Protein AF-A0ABD5SKS0-F1 (afdb_monomer_lite)

Sequence (67 aa):
MSDEDGVELLALRCDVVADLDGTALRDALEYFDPDLVYVVRESSDVRVVSRLRRAFDGPVVSAGGPA

Organism: NCBI:txid1930624

pLDDT: mean 81.85, std 13.35, range [44.97, 93.56]

Structure (mmCIF, N/CA/C/O backbone):
data_AF-A0ABD5SKS0-F1
#
_entry.id   AF-A0ABD5SKS0-F1
#
loop_
_atom_site.group_PDB
_atom_site.id
_atom_site.type_symbol
_atom_site.label_atom_id
_atom_site.label_alt_id
_atom_site.label_comp_id
_atom_site.label_asym_id
_atom_site.label_entity_id
_atom_site.label_seq_id
_atom_site.pdbx_PDB_ins_code
_atom_site.Cartn_x
_atom_site.Cartn_y
_atom_site.Cartn_z
_atom_site.occupancy
_atom_site.B_iso_or_equiv
_atom_site.auth_seq_id
_atom_site.auth_comp_id
_atom_site.auth_asym_id
_atom_site.auth_atom_id
_atom_site.pdbx_PDB_model_num
ATOM 1 N N . MET A 1 1 ? 17.287 -2.268 -24.866 1.00 48.44 1 MET A N 1
ATOM 2 C CA . MET A 1 1 ? 16.804 -3.490 -24.191 1.00 48.44 1 MET A CA 1
ATOM 3 C C . MET A 1 1 ? 15.335 -3.231 -23.972 1.00 48.44 1 MET A C 1
ATOM 5 O O . MET A 1 1 ? 15.044 -2.132 -23.534 1.00 48.44 1 MET A O 1
ATOM 9 N N . SER A 1 2 ? 14.481 -4.109 -24.492 1.00 49.41 2 SER A N 1
ATOM 10 C CA . SER A 1 2 ? 13.092 -3.824 -24.866 1.00 49.41 2 SER A CA 1
ATOM 11 C C . SER A 1 2 ? 12.331 -2.981 -23.842 1.00 49.41 2 SER A C 1
ATOM 13 O O . SER A 1 2 ? 12.160 -3.418 -22.713 1.00 49.41 2 SER A O 1
ATOM 15 N N . ASP A 1 3 ? 11.849 -1.814 -24.273 1.00 55.91 3 ASP A N 1
ATOM 16 C CA . ASP A 1 3 ? 10.841 -0.969 -23.615 1.00 55.91 3 ASP A CA 1
ATOM 17 C C . ASP A 1 3 ? 9.462 -1.679 -23.516 1.00 55.91 3 ASP A C 1
ATOM 19 O O . ASP A 1 3 ? 8.432 -1.118 -23.883 1.00 55.91 3 ASP A O 1
ATOM 23 N N . GLU A 1 4 ? 9.440 -2.949 -23.097 1.00 58.91 4 GLU A N 1
ATOM 24 C CA . GLU A 1 4 ? 8.230 -3.762 -22.883 1.00 58.91 4 GLU A CA 1
ATOM 25 C C . GLU A 1 4 ? 7.971 -4.066 -21.398 1.00 58.91 4 GLU A C 1
ATOM 27 O O . GLU A 1 4 ? 7.070 -4.843 -21.085 1.00 58.91 4 GLU A O 1
ATOM 32 N N . ASP A 1 5 ? 8.714 -3.452 -20.474 1.00 65.50 5 ASP A N 1
ATOM 33 C CA . ASP A 1 5 ? 8.365 -3.496 -19.054 1.00 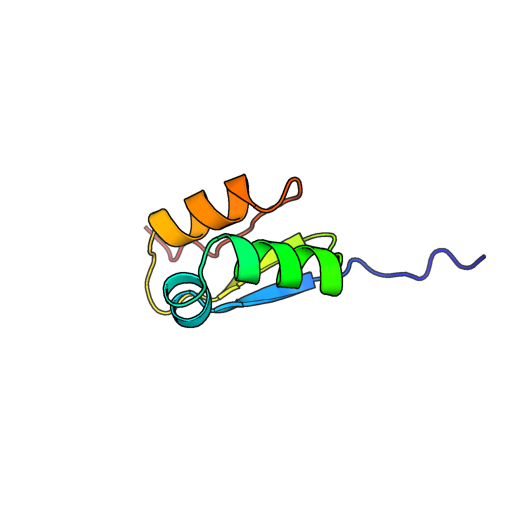65.50 5 ASP A CA 1
ATOM 34 C C . ASP A 1 5 ? 7.149 -2.585 -18.838 1.00 65.50 5 ASP A C 1
ATOM 36 O O . ASP A 1 5 ? 7.233 -1.356 -18.785 1.00 65.50 5 ASP A O 1
ATOM 40 N N . GLY A 1 6 ? 5.967 -3.201 -18.850 1.00 76.69 6 GLY A N 1
ATOM 41 C CA . GLY A 1 6 ? 4.726 -2.535 -18.481 1.00 76.69 6 GLY A CA 1
ATOM 42 C C . GLY A 1 6 ? 4.784 -2.043 -17.034 1.00 76.69 6 GLY A C 1
ATOM 43 O O . GLY A 1 6 ? 5.522 -2.574 -16.218 1.00 76.69 6 GLY A O 1
ATOM 44 N N . VAL A 1 7 ? 3.965 -1.039 -16.719 1.00 83.06 7 VAL A N 1
ATOM 45 C CA . VAL A 1 7 ? 3.873 -0.464 -15.369 1.00 83.06 7 VAL A CA 1
ATOM 46 C C . VAL A 1 7 ? 3.509 -1.544 -14.347 1.00 83.06 7 VAL A C 1
ATOM 48 O O . VAL A 1 7 ? 2.470 -2.203 -14.490 1.00 83.06 7 VAL A O 1
ATOM 51 N N . GLU A 1 8 ? 4.310 -1.679 -13.293 1.00 90.00 8 GLU A N 1
ATOM 52 C CA . GLU A 1 8 ? 4.041 -2.613 -12.206 1.00 90.00 8 GLU A CA 1
ATOM 53 C C . GLU A 1 8 ? 3.020 -2.030 -11.223 1.00 90.00 8 GLU A C 1
ATOM 55 O O . GLU A 1 8 ? 3.205 -0.977 -10.605 1.00 90.00 8 GLU A O 1
ATOM 60 N N . LEU A 1 9 ? 1.893 -2.735 -11.084 1.00 91.31 9 LEU A N 1
ATOM 61 C CA . LEU A 1 9 ? 0.802 -2.356 -10.196 1.00 91.31 9 LEU A CA 1
ATOM 62 C C . LEU A 1 9 ? 0.755 -3.272 -8.974 1.00 91.31 9 LEU A C 1
ATOM 64 O O . LEU A 1 9 ? 0.395 -4.446 -9.081 1.00 91.31 9 LEU A O 1
ATOM 68 N N . LEU A 1 10 ? 0.958 -2.692 -7.791 1.00 92.62 10 LEU A N 1
ATOM 69 C CA . LEU A 1 10 ? 0.703 -3.371 -6.526 1.00 92.62 10 LEU A CA 1
A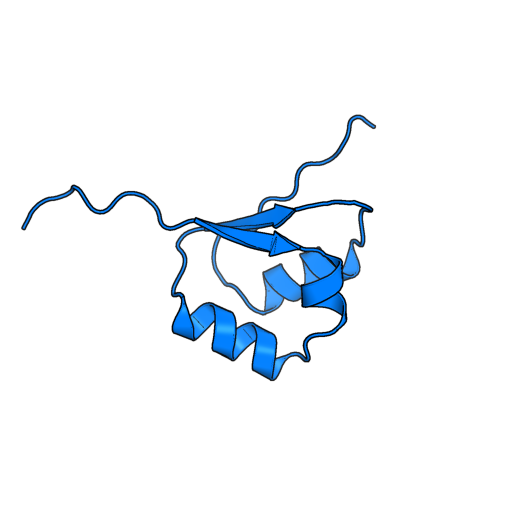TOM 70 C C . LEU A 1 10 ? -0.709 -3.051 -6.023 1.00 92.62 10 LEU A C 1
ATOM 72 O O . LEU A 1 10 ? -1.010 -1.937 -5.585 1.00 92.62 10 LEU A O 1
ATOM 76 N N . ALA A 1 11 ? -1.591 -4.050 -6.062 1.00 90.50 11 ALA A N 1
ATOM 77 C CA . ALA A 1 11 ? -2.937 -3.948 -5.510 1.00 90.50 11 ALA A CA 1
ATOM 78 C C . ALA A 1 11 ? -2.964 -4.420 -4.048 1.00 9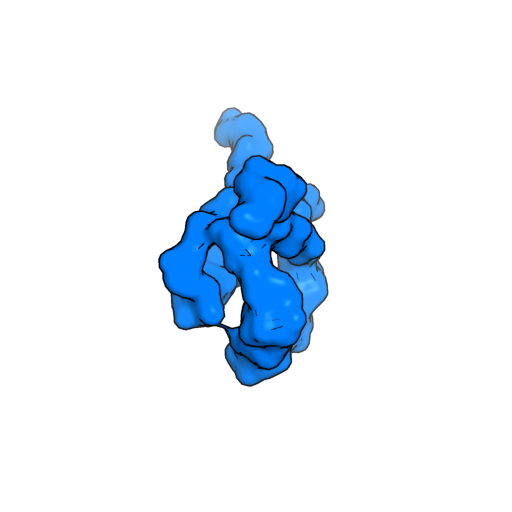0.50 11 ALA A C 1
ATOM 80 O O . ALA A 1 11 ? -2.721 -5.590 -3.756 1.00 90.50 11 ALA A O 1
ATOM 81 N N . LEU A 1 12 ? -3.306 -3.521 -3.125 1.00 88.44 12 LEU A N 1
ATOM 82 C CA . LEU A 1 12 ? -3.375 -3.802 -1.690 1.00 88.44 12 LEU A CA 1
ATOM 83 C C . LEU A 1 12 ? -4.799 -3.649 -1.175 1.00 88.44 12 LEU A C 1
ATOM 85 O O . LEU A 1 12 ? -5.474 -2.657 -1.451 1.00 88.44 12 LEU A O 1
ATOM 89 N N . ARG A 1 13 ? -5.251 -4.609 -0.371 1.00 86.31 13 ARG A N 1
ATOM 90 C CA . ARG A 1 13 ? -6.520 -4.488 0.346 1.00 86.31 13 ARG A CA 1
ATOM 91 C C . ARG A 1 13 ? -6.368 -3.614 1.589 1.00 86.31 13 ARG A C 1
ATOM 93 O O . ARG A 1 13 ? -5.363 -3.709 2.294 1.00 86.31 13 ARG A O 1
ATOM 100 N N . CYS A 1 14 ? -7.385 -2.805 1.888 1.00 84.06 14 CYS A N 1
ATOM 101 C CA . CYS A 1 14 ? -7.380 -1.932 3.068 1.00 84.06 14 CYS A CA 1
ATOM 102 C C . CYS A 1 14 ? -7.159 -2.682 4.392 1.00 84.06 14 CYS A C 1
ATOM 104 O O . CYS A 1 14 ? -6.418 -2.183 5.234 1.00 84.06 14 CYS A O 1
ATOM 106 N N . ASP A 1 15 ? -7.793 -3.843 4.581 1.00 84.19 15 ASP A N 1
ATOM 107 C CA . ASP A 1 15 ? -7.703 -4.634 5.816 1.00 84.19 15 ASP A CA 1
ATOM 108 C C . ASP A 1 15 ? -6.273 -5.122 6.077 1.00 84.19 15 ASP A C 1
ATOM 110 O O . ASP A 1 15 ? -5.740 -4.924 7.163 1.00 84.19 15 ASP A O 1
ATOM 114 N N . VAL A 1 16 ? -5.597 -5.615 5.038 1.00 83.69 16 VAL A N 1
ATOM 115 C CA . VAL A 1 16 ? -4.199 -6.055 5.131 1.00 83.69 16 VAL A CA 1
ATOM 116 C C . VAL A 1 16 ? -3.280 -4.899 5.535 1.00 83.69 16 VAL A C 1
ATOM 118 O O . VAL A 1 16 ? -2.436 -5.047 6.411 1.00 83.69 16 VAL A O 1
ATOM 121 N N . VAL A 1 17 ? -3.451 -3.715 4.940 1.00 84.94 17 VAL A N 1
ATOM 122 C CA . VAL A 1 17 ? -2.602 -2.550 5.256 1.00 84.94 17 VAL A CA 1
ATOM 123 C C . VAL A 1 17 ? -2.896 -1.970 6.645 1.00 84.94 17 VAL A C 1
ATOM 125 O O . VAL A 1 17 ? -2.012 -1.370 7.265 1.00 84.94 17 VAL A O 1
ATOM 128 N N . ALA A 1 18 ? -4.126 -2.119 7.139 1.00 84.38 18 ALA A N 1
ATOM 129 C CA . ALA A 1 18 ? -4.481 -1.722 8.496 1.00 84.38 18 ALA A CA 1
ATOM 130 C C . ALA A 1 18 ? -3.741 -2.574 9.540 1.00 84.38 18 ALA A C 1
ATOM 132 O O . ALA A 1 18 ? -3.264 -2.017 10.531 1.00 84.38 18 ALA A O 1
ATOM 133 N N . ASP A 1 19 ? -3.586 -3.872 9.270 1.00 85.62 19 ASP A N 1
ATOM 134 C CA . ASP A 1 19 ? -2.922 -4.827 10.162 1.00 85.62 19 ASP A CA 1
ATOM 135 C C . ASP A 1 19 ? -1.389 -4.797 10.072 1.00 85.62 19 ASP A C 1
ATOM 137 O O . ASP A 1 19 ? -0.705 -5.132 11.041 1.00 85.62 19 ASP A O 1
ATOM 141 N N . LEU A 1 20 ? -0.821 -4.365 8.940 1.00 86.25 20 LEU A N 1
ATOM 142 C CA . LEU A 1 20 ? 0.629 -4.214 8.802 1.00 86.25 20 LEU A CA 1
ATOM 143 C C . LEU A 1 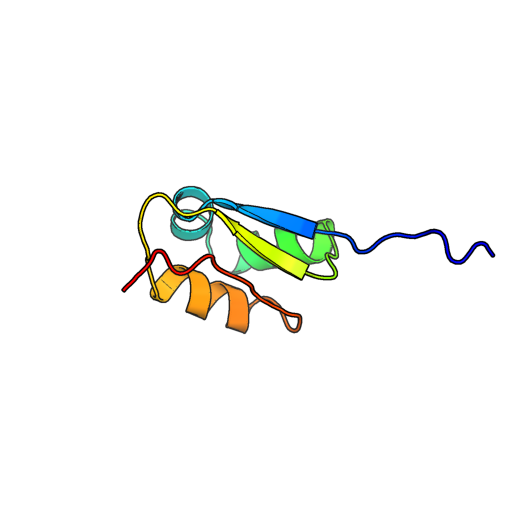20 ? 1.162 -3.081 9.685 1.00 86.25 20 LEU A C 1
ATOM 145 O O . LEU A 1 20 ? 0.551 -2.017 9.814 1.00 86.25 20 LEU A O 1
ATOM 149 N N . ASP A 1 21 ? 2.354 -3.261 10.256 1.00 88.00 21 ASP A N 1
ATOM 150 C CA . ASP A 1 21 ? 3.101 -2.172 10.883 1.00 88.00 21 ASP A CA 1
ATOM 151 C C . ASP A 1 21 ? 3.851 -1.313 9.835 1.00 88.00 21 ASP A C 1
ATOM 153 O O . ASP A 1 21 ? 3.738 -1.506 8.624 1.00 88.00 21 ASP A O 1
ATOM 157 N N . GLY A 1 22 ? 4.465 -0.207 10.277 1.00 85.38 22 GLY A N 1
ATOM 158 C CA . GLY A 1 22 ? 5.066 0.774 9.365 1.00 85.38 22 GLY A CA 1
ATOM 159 C C . GLY A 1 22 ? 6.318 0.252 8.666 1.00 85.38 22 GLY A C 1
ATOM 160 O O . GLY A 1 22 ? 6.632 0.729 7.580 1.00 85.38 22 GLY A O 1
ATOM 161 N N . THR A 1 23 ? 7.003 -0.706 9.285 1.00 90.62 23 THR A N 1
ATOM 162 C CA . THR A 1 23 ? 8.202 -1.345 8.746 1.00 90.62 23 THR A CA 1
ATOM 163 C C . THR A 1 23 ? 7.795 -2.396 7.728 1.00 90.62 23 THR A C 1
ATOM 165 O O . THR A 1 23 ? 8.190 -2.285 6.578 1.00 90.62 23 THR A O 1
ATOM 168 N N . ALA A 1 24 ? 6.884 -3.302 8.087 1.00 90.44 24 ALA A N 1
ATOM 169 C CA . ALA A 1 24 ? 6.397 -4.348 7.193 1.00 90.44 24 ALA A CA 1
ATOM 170 C C . ALA A 1 24 ? 5.763 -3.786 5.908 1.00 90.44 24 ALA A C 1
ATOM 172 O O . ALA A 1 24 ? 5.890 -4.373 4.836 1.00 90.44 24 ALA A O 1
ATOM 173 N N . LEU A 1 25 ? 5.105 -2.623 5.994 1.00 91.00 25 LEU A N 1
ATOM 174 C CA . LEU A 1 25 ? 4.592 -1.933 4.812 1.00 91.00 25 LEU A CA 1
ATOM 175 C C . LEU A 1 25 ? 5.713 -1.425 3.892 1.00 91.00 25 LEU A C 1
ATOM 177 O O . LEU A 1 25 ? 5.578 -1.522 2.677 1.00 91.00 25 LEU A O 1
ATOM 181 N N . ARG A 1 26 ? 6.794 -0.871 4.451 1.00 91.19 26 ARG A N 1
ATOM 182 C CA . ARG A 1 26 ? 7.943 -0.411 3.657 1.00 91.19 26 ARG A CA 1
ATOM 183 C C . ARG A 1 26 ? 8.695 -1.582 3.051 1.00 91.19 26 ARG A C 1
ATOM 185 O O . ARG A 1 26 ? 8.977 -1.531 1.866 1.00 91.19 26 ARG A O 1
ATOM 192 N N . ASP A 1 27 ? 8.921 -2.637 3.826 1.00 93.19 27 ASP A N 1
ATOM 193 C CA . ASP A 1 27 ? 9.586 -3.850 3.353 1.00 93.19 27 ASP A CA 1
ATOM 194 C C . ASP A 1 27 ? 8.822 -4.459 2.170 1.00 93.19 27 ASP A C 1
ATOM 196 O O . ASP A 1 27 ? 9.425 -4.875 1.188 1.00 93.19 27 ASP A O 1
ATOM 200 N N . ALA A 1 28 ? 7.485 -4.464 2.223 1.00 90.75 28 ALA A N 1
ATOM 201 C CA . ALA A 1 28 ? 6.664 -4.908 1.101 1.00 90.75 28 ALA A CA 1
ATOM 202 C C . ALA A 1 28 ? 6.819 -3.997 -0.128 1.00 90.75 28 ALA A C 1
ATOM 204 O O . ALA A 1 28 ? 6.963 -4.496 -1.239 1.00 90.75 28 ALA A O 1
ATOM 205 N N . LEU A 1 29 ? 6.796 -2.674 0.055 1.00 92.56 29 LEU A N 1
ATOM 206 C CA . LEU A 1 29 ? 6.962 -1.720 -1.047 1.00 92.56 29 LEU A CA 1
ATOM 207 C C . LEU A 1 29 ? 8.354 -1.806 -1.684 1.00 92.56 29 LEU A C 1
ATOM 209 O O . LEU A 1 29 ? 8.449 -1.736 -2.898 1.00 92.56 29 LEU A O 1
ATOM 213 N N . GLU A 1 30 ? 9.406 -2.000 -0.890 1.00 92.62 30 GLU A N 1
ATOM 214 C CA . GLU A 1 30 ? 10.776 -2.187 -1.380 1.00 92.62 30 GLU A CA 1
ATOM 215 C C . GLU A 1 30 ? 10.951 -3.545 -2.070 1.00 92.62 30 GLU A C 1
ATOM 217 O O . GLU A 1 30 ? 11.634 -3.644 -3.082 1.00 92.62 30 GLU A O 1
ATOM 222 N N . TYR A 1 31 ? 10.309 -4.595 -1.550 1.00 92.06 31 TYR A N 1
ATOM 223 C CA . TYR A 1 31 ? 10.377 -5.930 -2.137 1.00 92.06 31 TYR A CA 1
ATOM 224 C C . TYR A 1 31 ? 9.697 -6.009 -3.507 1.00 92.06 31 TYR A C 1
ATOM 226 O O . TYR A 1 31 ? 10.211 -6.673 -4.405 1.00 92.06 31 TYR A O 1
ATOM 234 N N . PHE A 1 32 ? 8.525 -5.385 -3.643 1.00 91.62 32 PHE A N 1
ATOM 235 C CA . PHE A 1 32 ? 7.758 -5.401 -4.889 1.00 91.62 32 PHE A CA 1
ATOM 236 C C . PHE A 1 32 ? 8.143 -4.279 -5.856 1.00 91.62 32 PHE A C 1
ATOM 238 O O . PHE A 1 32 ? 7.751 -4.375 -7.005 1.00 91.62 32 PHE A O 1
ATOM 245 N N . ASP A 1 33 ? 8.830 -3.233 -5.386 1.00 91.38 33 ASP A N 1
ATOM 246 C CA . ASP A 1 33 ? 9.254 -2.052 -6.156 1.00 91.38 33 ASP A CA 1
ATOM 247 C C . ASP A 1 33 ? 8.217 -1.540 -7.185 1.00 91.38 33 ASP A C 1
ATOM 249 O O . ASP A 1 33 ? 8.524 -1.393 -8.367 1.00 91.38 33 ASP A O 1
ATOM 253 N N . PRO A 1 34 ? 6.950 -1.300 -6.783 1.00 93.56 34 PRO A N 1
ATOM 254 C CA . PRO A 1 34 ? 5.905 -0.993 -7.747 1.00 93.56 34 PRO A CA 1
ATOM 255 C C . PRO A 1 34 ? 6.010 0.441 -8.266 1.00 93.56 34 PRO A C 1
ATOM 257 O O . PRO A 1 34 ? 6.283 1.373 -7.510 1.00 93.56 34 PRO A O 1
ATOM 260 N N . ASP A 1 35 ? 5.606 0.654 -9.515 1.00 93.06 35 ASP A N 1
ATOM 261 C CA . ASP A 1 3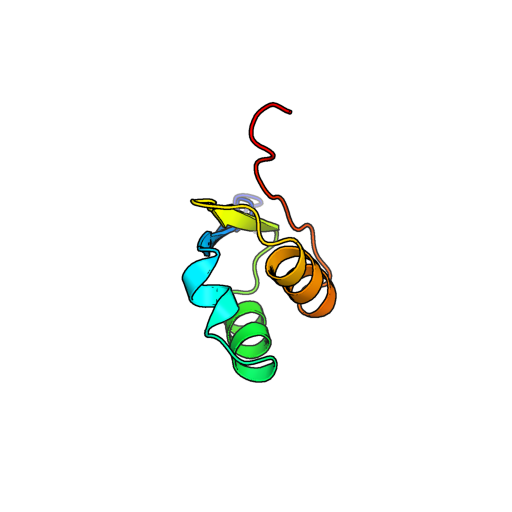5 ? 5.422 1.996 -10.076 1.00 93.06 35 ASP A CA 1
ATOM 262 C C . ASP A 1 35 ? 4.163 2.689 -9.529 1.00 93.06 35 ASP A C 1
ATOM 264 O O . ASP A 1 35 ? 4.066 3.919 -9.487 1.00 93.06 35 ASP A O 1
ATOM 268 N N . LEU A 1 36 ? 3.151 1.904 -9.144 1.00 92.31 36 LEU A N 1
ATOM 269 C CA . LEU A 1 36 ? 1.841 2.382 -8.708 1.00 92.31 36 LEU A CA 1
ATOM 270 C C . LEU A 1 36 ? 1.241 1.458 -7.649 1.00 92.31 36 LEU A C 1
ATOM 272 O O . LEU A 1 36 ? 1.180 0.239 -7.813 1.00 92.31 36 LEU A O 1
ATOM 276 N N . VAL A 1 37 ? 0.659 2.062 -6.612 1.00 92.44 37 VAL A N 1
ATOM 277 C CA . VAL A 1 37 ? -0.144 1.337 -5.622 1.00 92.44 37 VAL A CA 1
ATOM 278 C C . VAL A 1 37 ? -1.629 1.621 -5.828 1.00 92.44 37 VAL A C 1
ATOM 280 O O . VAL A 1 37 ? -2.071 2.775 -5.794 1.00 92.44 37 VAL A O 1
ATOM 283 N N . TYR A 1 38 ? -2.421 0.558 -5.972 1.00 89.44 38 TYR A N 1
ATOM 284 C CA . TYR A 1 38 ? -3.881 0.619 -5.998 1.00 89.44 38 TYR A CA 1
ATOM 285 C C . TYR A 1 38 ? -4.476 0.044 -4.714 1.00 89.44 38 TYR A C 1
ATOM 287 O O . TYR A 1 38 ? -4.240 -1.108 -4.355 1.00 89.44 38 TYR A O 1
ATOM 295 N N . VAL A 1 39 ? -5.300 0.834 -4.029 1.00 87.38 39 VAL A N 1
ATOM 296 C CA . VAL A 1 39 ? -5.978 0.405 -2.802 1.00 87.38 39 VAL A CA 1
ATOM 297 C C . VAL A 1 39 ? -7.359 -0.158 -3.134 1.00 87.38 39 VAL A C 1
ATOM 299 O O . VAL A 1 39 ? -8.278 0.587 -3.492 1.00 87.38 39 VAL A O 1
ATOM 302 N N . VAL A 1 40 ? -7.512 -1.474 -2.973 1.00 84.62 40 VAL A N 1
ATOM 303 C CA . VAL A 1 40 ? -8.771 -2.213 -3.132 1.00 84.62 40 VAL A CA 1
ATOM 304 C C . VAL A 1 40 ? -9.646 -1.977 -1.897 1.00 84.62 40 VAL A C 1
ATOM 306 O O . VAL A 1 40 ? -9.262 -2.316 -0.774 1.00 84.62 40 VAL A O 1
ATOM 309 N N . ARG A 1 41 ? -10.824 -1.370 -2.095 1.00 73.56 41 ARG A N 1
ATOM 310 C CA . ARG A 1 41 ? -11.750 -0.993 -1.015 1.00 73.56 41 ARG A CA 1
ATOM 311 C C . ARG A 1 41 ? -12.892 -1.991 -0.830 1.00 73.56 41 ARG A C 1
ATOM 313 O O . ARG A 1 41 ? -13.610 -2.275 -1.780 1.00 73.56 41 ARG A O 1
ATOM 320 N N . GLU A 1 42 ? -13.153 -2.342 0.428 1.00 60.88 42 GLU A N 1
ATOM 321 C CA . GLU A 1 42 ? -14.494 -2.712 0.923 1.00 60.88 42 GLU A CA 1
ATOM 322 C C . GLU A 1 42 ? -15.101 -1.584 1.789 1.00 60.88 42 GLU A C 1
ATOM 324 O O . GLU A 1 42 ? -16.310 -1.374 1.786 1.00 60.88 42 GLU A O 1
ATOM 329 N N . SER A 1 43 ? -14.265 -0.772 2.455 1.00 57.09 43 SER A N 1
ATOM 330 C CA . SER A 1 43 ? -14.634 0.506 3.080 1.00 57.09 43 SER A CA 1
ATOM 331 C C . SER A 1 43 ? -13.455 1.497 3.040 1.00 57.09 43 SER A C 1
ATOM 333 O O . SER A 1 43 ? -12.287 1.114 2.948 1.00 57.09 43 SER A O 1
ATOM 335 N N . SER A 1 44 ? -13.752 2.797 3.005 1.00 59.47 44 SER A N 1
ATOM 336 C CA . SER A 1 44 ? -12.760 3.864 2.829 1.00 59.47 44 SER A CA 1
ATOM 337 C C . SER A 1 44 ? -12.121 4.282 4.153 1.00 59.47 44 SER A C 1
ATOM 339 O O . SER A 1 44 ? -12.607 5.224 4.780 1.00 59.47 44 SER A O 1
ATOM 341 N N . ASP A 1 45 ? -10.997 3.678 4.544 1.00 74.88 45 ASP A N 1
ATOM 342 C CA . ASP A 1 45 ? -10.194 4.228 5.641 1.00 74.88 45 ASP A CA 1
ATOM 343 C C . ASP A 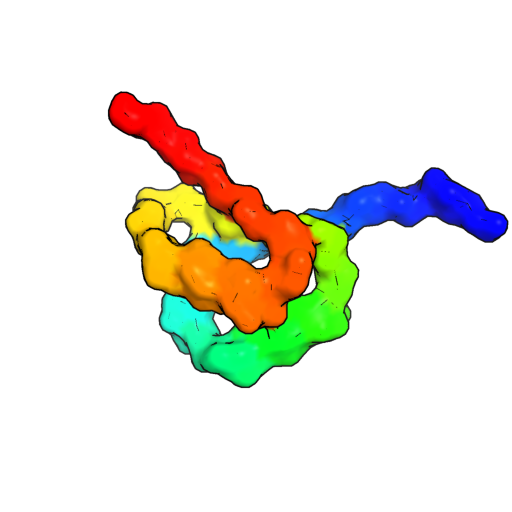1 45 ? -9.142 5.221 5.115 1.00 74.88 45 ASP A C 1
ATOM 345 O O . ASP A 1 45 ? -8.118 4.861 4.526 1.00 74.88 45 ASP A O 1
ATOM 349 N N . VAL A 1 46 ? -9.391 6.513 5.343 1.00 78.88 46 VAL A N 1
ATOM 350 C CA . VAL A 1 46 ? -8.477 7.612 4.981 1.00 78.88 46 VAL A CA 1
ATOM 351 C C . VAL A 1 46 ? -7.098 7.437 5.634 1.00 78.88 46 VAL A C 1
ATOM 353 O O . VAL A 1 46 ? -6.088 7.882 5.077 1.00 78.88 46 VAL A O 1
ATOM 356 N N . ARG A 1 47 ? -7.022 6.767 6.792 1.00 82.88 47 ARG A N 1
ATOM 357 C CA . ARG A 1 47 ? -5.766 6.508 7.511 1.00 82.88 47 ARG A CA 1
ATOM 358 C C . ARG A 1 47 ? -4.860 5.564 6.733 1.00 82.88 47 ARG A C 1
ATOM 360 O O . ARG A 1 47 ? -3.663 5.831 6.662 1.00 82.88 47 ARG A O 1
ATOM 367 N N . VAL A 1 48 ? -5.428 4.534 6.102 1.00 85.38 48 VAL A N 1
ATOM 368 C CA . VAL A 1 48 ? -4.697 3.564 5.271 1.00 85.38 48 VAL A CA 1
ATOM 369 C C . VAL A 1 48 ? -4.062 4.262 4.070 1.00 85.38 48 VAL A C 1
ATOM 371 O O . VAL A 1 48 ? -2.851 4.175 3.876 1.00 85.38 48 VAL A O 1
ATOM 374 N N . VAL A 1 49 ? -4.841 5.052 3.324 1.00 85.38 49 VAL A N 1
ATOM 375 C CA . VAL A 1 49 ? -4.324 5.806 2.166 1.00 85.38 49 VAL A CA 1
ATOM 376 C C . VAL A 1 49 ? -3.248 6.809 2.591 1.00 85.38 49 VAL A C 1
ATOM 378 O O . VAL A 1 49 ? -2.207 6.927 1.947 1.00 85.38 49 VAL A O 1
ATOM 381 N N . SER A 1 50 ? -3.464 7.515 3.703 1.00 87.50 50 SER A N 1
ATOM 382 C CA . SER A 1 50 ? -2.490 8.479 4.230 1.00 87.50 50 SER A CA 1
ATOM 383 C C . SER A 1 50 ? -1.196 7.810 4.682 1.00 87.50 50 SER A C 1
ATOM 385 O O . SER A 1 50 ? -0.129 8.408 4.602 1.00 87.50 50 SER A O 1
ATOM 387 N N . ARG A 1 51 ? -1.278 6.586 5.202 1.00 89.00 51 ARG A N 1
ATOM 388 C CA . ARG A 1 51 ? -0.117 5.803 5.616 1.00 89.00 51 ARG A CA 1
ATOM 389 C C . ARG A 1 51 ? 0.681 5.319 4.412 1.00 89.00 51 ARG A C 1
ATOM 391 O O . ARG A 1 51 ? 1.891 5.508 4.406 1.00 89.00 51 ARG A O 1
ATOM 398 N N . LEU A 1 52 ? 0.005 4.793 3.392 1.00 89.12 52 LEU A N 1
ATOM 399 C CA . LEU A 1 52 ? 0.627 4.391 2.129 1.00 89.12 52 LEU A CA 1
ATOM 400 C C . LEU A 1 52 ? 1.373 5.550 1.472 1.00 89.12 52 LEU A C 1
ATOM 402 O O . LEU A 1 52 ? 2.547 5.413 1.170 1.00 89.12 52 LEU A O 1
ATOM 406 N N . ARG A 1 53 ? 0.754 6.730 1.382 1.00 89.44 53 ARG A N 1
ATOM 407 C CA . ARG A 1 53 ? 1.397 7.942 0.837 1.00 89.44 53 ARG A CA 1
ATOM 408 C C . ARG A 1 53 ? 2.622 8.435 1.612 1.00 89.44 53 ARG A C 1
ATOM 410 O O . ARG A 1 53 ? 3.346 9.277 1.110 1.00 89.44 53 ARG A O 1
ATOM 417 N N . ARG A 1 54 ? 2.813 7.998 2.861 1.00 90.50 54 ARG A N 1
ATOM 418 C CA . ARG A 1 54 ? 4.025 8.304 3.645 1.00 90.50 54 ARG A CA 1
ATOM 419 C C . ARG A 1 54 ? 5.093 7.221 3.527 1.00 90.50 54 ARG A C 1
ATOM 421 O O . ARG A 1 54 ? 6.221 7.454 3.944 1.00 90.50 54 ARG A O 1
ATOM 428 N N . ALA A 1 55 ? 4.707 6.026 3.092 1.00 90.75 55 ALA A N 1
ATOM 429 C CA . ALA A 1 55 ? 5.590 4.876 2.954 1.00 90.75 55 ALA A CA 1
ATOM 430 C C . ALA A 1 55 ? 6.037 4.658 1.503 1.00 90.75 55 ALA A C 1
ATOM 432 O O . ALA A 1 55 ? 7.027 3.973 1.291 1.00 90.75 55 ALA A O 1
ATOM 433 N N . PHE A 1 56 ? 5.318 5.237 0.541 1.00 92.62 56 PHE A N 1
ATOM 434 C CA . PHE A 1 56 ? 5.558 5.126 -0.887 1.00 92.62 56 PHE A CA 1
ATOM 435 C C . PHE A 1 56 ? 5.653 6.522 -1.503 1.00 92.62 56 PHE A C 1
ATOM 437 O O . PHE A 1 56 ? 4.731 7.326 -1.339 1.00 92.62 56 PHE A O 1
ATOM 444 N N . ASP A 1 57 ? 6.746 6.791 -2.216 1.00 90.94 57 ASP A N 1
ATOM 445 C CA . ASP A 1 57 ? 6.988 8.075 -2.887 1.00 90.94 57 ASP A CA 1
ATOM 446 C C . ASP A 1 57 ? 6.257 8.194 -4.239 1.00 90.94 57 ASP A C 1
ATOM 448 O O . ASP A 1 57 ? 6.173 9.282 -4.814 1.00 90.94 57 ASP A O 1
ATOM 452 N N . GLY A 1 58 ? 5.702 7.090 -4.747 1.00 90.44 58 GLY A N 1
ATOM 453 C CA . GLY A 1 58 ? 4.971 7.046 -6.007 1.00 90.44 58 GLY A CA 1
ATOM 454 C C . GLY A 1 58 ? 3.455 7.286 -5.884 1.00 90.44 58 GLY A C 1
ATOM 455 O O . GLY A 1 58 ? 2.914 7.598 -4.814 1.00 90.44 58 GLY A O 1
ATOM 456 N N . PRO A 1 59 ? 2.719 7.150 -7.000 1.00 90.31 59 PRO A N 1
ATOM 457 C CA . PRO A 1 59 ? 1.280 7.352 -7.030 1.00 90.31 59 PRO A CA 1
ATOM 458 C C . PRO A 1 59 ? 0.532 6.312 -6.182 1.00 90.31 59 PRO A C 1
ATOM 460 O O . PRO A 1 59 ? 0.703 5.104 -6.318 1.00 90.31 59 PRO A O 1
ATOM 463 N N . VAL A 1 60 ? -0.378 6.799 -5.336 1.00 90.00 60 VAL A N 1
ATOM 464 C CA . VAL A 1 60 ? -1.332 5.963 -4.593 1.00 90.00 60 VAL A CA 1
ATOM 465 C C . VAL A 1 60 ? -2.739 6.290 -5.073 1.00 90.00 60 VAL A C 1
ATOM 467 O O . VAL A 1 60 ? -3.269 7.374 -4.787 1.00 90.00 60 VAL A O 1
ATOM 470 N N . VAL A 1 61 ? -3.352 5.347 -5.784 1.00 87.12 61 VAL A N 1
ATOM 471 C CA . VAL A 1 61 ? -4.718 5.450 -6.303 1.00 87.12 61 VAL A CA 1
ATOM 472 C C . VAL A 1 61 ? -5.657 4.656 -5.405 1.00 87.12 61 VAL A C 1
ATOM 474 O O . VAL A 1 61 ? -5.398 3.517 -5.034 1.00 87.12 61 VAL A O 1
ATOM 477 N N . SER A 1 62 ? -6.791 5.256 -5.061 1.00 81.19 62 SER A N 1
ATOM 478 C CA . SER A 1 62 ? -7.890 4.555 -4.401 1.00 81.19 62 SER A CA 1
ATOM 479 C C . SER A 1 62 ? -9.168 4.858 -5.160 1.00 81.19 62 SER A C 1
ATOM 481 O O . SER A 1 62 ? -9.447 6.038 -5.390 1.00 81.19 62 SER A O 1
ATOM 483 N N . ALA A 1 63 ? -9.958 3.844 -5.513 1.00 70.94 63 ALA A N 1
ATOM 484 C CA . ALA A 1 63 ? -11.286 4.082 -6.063 1.00 70.94 63 ALA A CA 1
ATOM 485 C C . ALA A 1 63 ? -12.151 4.783 -5.004 1.00 70.94 63 ALA A C 1
ATOM 487 O O . ALA A 1 63 ? -12.559 4.186 -4.007 1.00 70.94 63 ALA A O 1
ATOM 488 N N . GLY A 1 64 ? -12.403 6.079 -5.187 1.00 63.75 64 GLY A N 1
ATOM 489 C CA . GLY A 1 64 ? -13.514 6.735 -4.517 1.00 63.75 64 GLY A CA 1
ATOM 490 C C . GLY A 1 64 ? -14.790 6.146 -5.100 1.00 63.75 64 GLY A C 1
ATOM 491 O O . GLY A 1 64 ? -15.051 6.333 -6.285 1.00 63.75 64 GLY A O 1
ATOM 492 N N . GLY A 1 65 ? -15.558 5.400 -4.302 1.00 51.94 65 GLY A N 1
ATOM 493 C CA . GLY A 1 65 ? -16.945 5.119 -4.670 1.00 51.94 65 GLY A CA 1
ATOM 494 C C . GLY A 1 65 ? -17.686 6.445 -4.904 1.00 51.94 65 GLY A C 1
ATOM 495 O O . GLY A 1 65 ? -17.244 7.465 -4.362 1.00 51.94 65 GLY A O 1
ATOM 496 N N . PRO A 1 66 ? -18.754 6.462 -5.722 1.00 44.97 66 PRO A N 1
ATOM 497 C CA . PRO A 1 66 ? -19.520 7.682 -5.961 1.00 44.97 66 PRO A CA 1
ATOM 498 C C . PRO A 1 66 ? -19.913 8.329 -4.625 1.00 44.97 66 PRO A C 1
ATOM 500 O O . PRO A 1 66 ? -20.294 7.624 -3.688 1.00 44.97 66 PRO A O 1
ATOM 503 N N . ALA A 1 67 ? -19.715 9.648 -4.553 1.00 51.38 67 ALA A N 1
ATOM 504 C CA . ALA A 1 67 ? -20.058 10.489 -3.409 1.00 51.38 67 ALA A CA 1
ATOM 505 C C . ALA A 1 67 ? -21.573 10.546 -3.174 1.00 51.38 67 ALA A C 1
ATOM 507 O O . ALA A 1 67 ? -22.324 10.465 -4.174 1.00 51.38 67 ALA A O 1
#

Secondary structure (DSSP, 8-state):
--S--PPPEEEEEHHHHHHS-HHHHHHHHHHH--SEEEEE-SS--HHHHHHHHHH-SS-EEE-----

Radius of gyration: 12.7 Å; chains: 1; bounding box: 37×16×36 Å

Foldseek 3Di:
DDPPPPFFEAEAELVVLVPDDLVRLLVVCVVSVGQEYEYDDPDDDPVSQVSNVVSDVHYYDYDDDDD